Protein AF-A0A2N2M568-F1 (afdb_monomer_lite)

pLDDT: mean 92.56, std 8.4, range [60.81, 98.56]

Sequence (87 aa):
MRTIIKLLRFLKPFIWEICLSVVLGIATISSGIGLLGTSAFLIASAALHPSIADLQVSIVGVRFFGISRAGFRYLERLVSHSVNLRV

Radius of gyration: 19.41 Å; chains: 1; bounding box: 38×25×57 Å

Structure (mmCIF, N/CA/C/O backbone):
data_AF-A0A2N2M568-F1
#
_entry.id   AF-A0A2N2M568-F1
#
loop_
_atom_site.group_PDB
_atom_site.id
_atom_site.type_symbol
_atom_site.label_atom_id
_atom_site.label_alt_id
_atom_site.label_comp_id
_atom_site.label_asym_id
_atom_site.label_entity_id
_atom_site.label_seq_id
_atom_site.pdbx_PDB_ins_code
_atom_site.Cartn_x
_atom_site.Cartn_y
_atom_site.Cartn_z
_atom_site.occupancy
_atom_site.B_iso_or_equiv
_atom_site.auth_seq_id
_atom_site.auth_comp_id
_atom_site.auth_asym_id
_atom_site.auth_atom_id
_atom_site.pdbx_PDB_model_num
ATOM 1 N N . MET A 1 1 ? -9.757 -16.957 30.642 1.00 60.81 1 MET A N 1
ATOM 2 C CA . MET A 1 1 ? -10.639 -17.037 29.447 1.00 60.81 1 MET A CA 1
ATOM 3 C C . MET A 1 1 ? -11.911 -16.184 29.542 1.00 60.81 1 MET A C 1
ATOM 5 O O . MET A 1 1 ? -12.176 -15.449 28.601 1.00 60.81 1 MET A O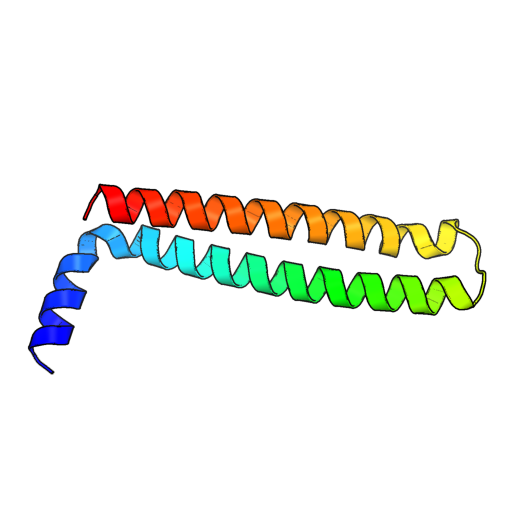 1
ATOM 9 N N . ARG A 1 2 ? -12.678 -16.193 30.650 1.00 74.06 2 ARG A N 1
ATOM 10 C CA . ARG A 1 2 ? -13.917 -15.382 30.786 1.00 74.06 2 ARG A CA 1
ATOM 11 C C . ARG A 1 2 ? -13.722 -13.867 30.583 1.00 74.06 2 ARG A C 1
ATOM 13 O O . ARG A 1 2 ? -14.630 -13.197 30.105 1.00 74.06 2 ARG A O 1
ATOM 20 N N . THR A 1 3 ? -12.546 -13.339 30.912 1.00 78.31 3 THR A N 1
ATOM 21 C CA . THR A 1 3 ? -12.200 -11.914 30.775 1.00 78.31 3 THR A CA 1
ATOM 22 C C . THR A 1 3 ? -12.070 -11.475 29.314 1.00 78.31 3 THR A C 1
ATOM 24 O O . THR A 1 3 ? -12.608 -10.439 28.947 1.00 78.31 3 THR A O 1
ATOM 27 N N . ILE A 1 4 ? -11.453 -12.304 28.463 1.00 79.75 4 ILE A N 1
ATOM 28 C CA . ILE A 1 4 ? -11.298 -12.040 27.020 1.00 79.75 4 ILE A CA 1
ATOM 29 C C . ILE A 1 4 ? -12.670 -11.956 26.343 1.00 79.75 4 ILE A C 1
ATOM 31 O O . ILE A 1 4 ? -12.933 -11.047 25.566 1.00 79.75 4 ILE A O 1
ATOM 35 N N . ILE A 1 5 ? -13.580 -12.863 26.704 1.00 79.56 5 ILE A N 1
ATOM 36 C CA . ILE A 1 5 ? -14.945 -12.895 26.162 1.00 79.56 5 ILE A CA 1
ATOM 37 C C . ILE A 1 5 ? -15.744 -11.659 26.608 1.00 79.56 5 ILE A C 1
ATOM 39 O O . ILE A 1 5 ? -16.525 -11.118 25.828 1.00 79.56 5 ILE A O 1
ATOM 43 N N . LYS A 1 6 ? -15.538 -11.174 27.843 1.00 75.75 6 LYS A N 1
ATOM 44 C CA . LYS A 1 6 ? -16.158 -9.929 28.326 1.00 75.75 6 LYS A CA 1
ATOM 45 C C . LYS A 1 6 ? -15.634 -8.694 27.582 1.00 75.75 6 LYS A C 1
ATOM 47 O O . LYS A 1 6 ? -16.448 -7.859 27.203 1.00 75.75 6 LYS A O 1
ATOM 52 N N . LEU A 1 7 ? -14.326 -8.613 27.322 1.00 76.31 7 LEU A N 1
ATOM 53 C CA . LEU A 1 7 ? -13.724 -7.536 26.523 1.00 76.31 7 LEU A CA 1
ATOM 54 C C . LEU A 1 7 ? -14.217 -7.552 25.069 1.00 76.31 7 LEU A C 1
ATOM 56 O O . LEU A 1 7 ? -14.660 -6.527 24.564 1.00 76.31 7 LEU A O 1
ATOM 60 N N . LEU A 1 8 ? -14.244 -8.720 24.421 1.00 77.25 8 LEU A N 1
ATOM 61 C CA . LEU A 1 8 ? -14.793 -8.866 23.065 1.00 77.25 8 LEU A CA 1
ATOM 62 C C . LEU A 1 8 ? -16.269 -8.454 22.982 1.00 77.25 8 LEU A C 1
ATOM 64 O O . LEU A 1 8 ? -16.713 -7.928 21.965 1.00 77.25 8 LEU A O 1
ATOM 68 N N . ARG A 1 9 ? -17.042 -8.653 24.057 1.00 78.50 9 ARG A N 1
ATOM 69 C CA . ARG A 1 9 ? -18.445 -8.220 24.115 1.00 78.50 9 ARG A CA 1
ATOM 70 C C . ARG A 1 9 ? -18.593 -6.698 24.187 1.00 78.50 9 ARG A C 1
ATOM 72 O O . ARG A 1 9 ? -19.597 -6.197 23.695 1.00 78.50 9 ARG A O 1
ATOM 79 N N . PHE A 1 10 ? -17.612 -5.988 24.746 1.00 77.50 10 PHE A N 1
ATOM 80 C CA . PHE A 1 10 ? -17.561 -4.521 24.782 1.00 77.50 10 PHE A CA 1
ATOM 81 C C . PHE A 1 10 ? -17.316 -3.909 23.397 1.00 77.50 10 PHE A C 1
ATOM 83 O O . PHE A 1 10 ? -17.829 -2.838 23.098 1.00 77.50 10 PHE A O 1
ATOM 90 N N . LEU A 1 11 ? -16.603 -4.627 22.526 1.00 76.81 11 LEU A N 1
ATOM 91 C CA . LEU A 1 11 ? -16.324 -4.215 21.146 1.00 76.81 11 LEU A CA 1
ATOM 92 C C . LEU A 1 11 ? -17.482 -4.500 20.175 1.00 76.81 11 LEU A C 1
ATOM 94 O O . LEU A 1 11 ? -17.427 -4.055 19.032 1.00 76.81 11 LEU A O 1
ATOM 98 N N . LYS A 1 12 ? -18.543 -5.207 20.607 1.00 79.56 12 LYS A N 1
ATOM 99 C CA . LYS A 1 12 ? -19.716 -5.530 19.769 1.00 79.56 12 LYS A CA 1
ATOM 100 C C . LYS A 1 12 ? -20.281 -4.355 18.956 1.00 79.56 12 LYS A C 1
ATOM 102 O O . LYS A 1 12 ? -20.503 -4.561 17.765 1.00 79.56 12 LYS A O 1
ATOM 107 N N . PRO A 1 13 ? -20.525 -3.167 19.540 1.00 82.06 13 PRO A N 1
ATOM 108 C CA . PRO A 1 13 ? -21.041 -2.027 18.782 1.00 82.06 13 PRO A CA 1
ATOM 109 C C . PRO A 1 13 ? -20.098 -1.535 17.671 1.00 82.06 13 PRO A C 1
ATOM 111 O O . PRO A 1 13 ? -20.580 -0.972 16.696 1.00 82.06 13 PRO A O 1
ATOM 114 N N . PHE A 1 14 ? -18.791 -1.807 17.763 1.00 84.75 14 PHE A N 1
ATOM 115 C CA . PHE A 1 14 ? -17.768 -1.342 16.816 1.00 84.75 14 PHE A CA 1
ATOM 116 C C . PHE A 1 14 ? -17.278 -2.430 15.846 1.00 84.75 14 PHE A C 1
ATOM 118 O O . PHE A 1 14 ? -16.342 -2.195 15.083 1.00 84.75 14 PHE A O 1
ATOM 125 N N . ILE A 1 15 ? -17.891 -3.625 15.843 1.00 87.31 15 ILE A N 1
ATOM 126 C CA . ILE A 1 15 ? -17.450 -4.761 15.007 1.00 87.31 15 ILE A CA 1
ATOM 127 C C . ILE A 1 15 ? -17.346 -4.371 13.530 1.00 87.31 15 ILE A C 1
ATOM 129 O O . ILE A 1 15 ? -16.406 -4.791 12.861 1.00 87.31 15 ILE A O 1
ATOM 133 N N . TRP A 1 16 ? -18.273 -3.554 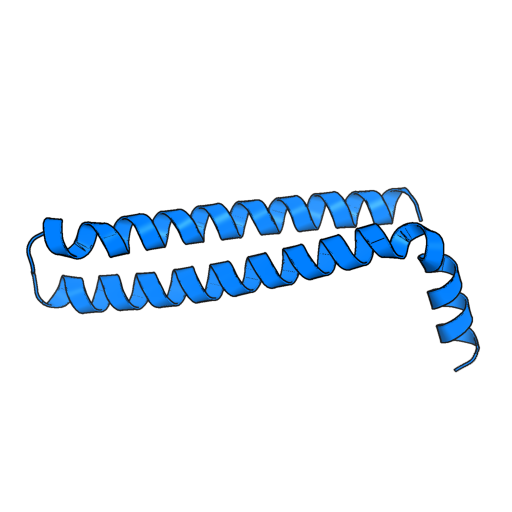13.026 1.00 87.44 16 TRP A N 1
ATOM 134 C CA . TRP A 1 16 ? -18.255 -3.136 11.625 1.00 87.44 16 TRP A CA 1
ATOM 135 C C . TRP A 1 16 ? -17.022 -2.294 11.282 1.00 87.44 16 TRP A C 1
ATOM 137 O O . TRP A 1 16 ? -16.347 -2.562 10.291 1.00 87.44 16 TRP A O 1
ATOM 147 N N . GLU A 1 17 ? -16.683 -1.323 12.129 1.00 88.94 17 GLU A N 1
ATOM 148 C CA . GLU A 1 17 ? -15.512 -0.462 11.943 1.00 88.94 17 GLU A CA 1
ATOM 149 C C . GLU A 1 17 ? -14.205 -1.251 12.104 1.00 88.94 17 GLU A C 1
ATOM 151 O O . GLU A 1 17 ? -13.257 -1.050 11.347 1.00 88.94 17 GLU A O 1
ATOM 156 N N . ILE A 1 18 ? -14.171 -2.215 13.028 1.00 90.25 18 ILE A N 1
ATOM 157 C CA . ILE A 1 18 ? -13.028 -3.120 13.205 1.00 90.25 18 ILE A CA 1
ATOM 158 C C . ILE A 1 18 ? -12.841 -3.995 11.961 1.00 90.25 18 ILE A C 1
ATOM 160 O O . ILE A 1 18 ? -11.736 -4.074 11.428 1.00 90.25 18 ILE A O 1
ATOM 164 N N . CYS A 1 19 ? -13.911 -4.621 11.459 1.00 93.19 19 CYS A N 1
ATOM 165 C CA . CYS A 1 19 ? -13.864 -5.405 10.226 1.00 93.19 19 CYS A CA 1
ATOM 166 C C . CYS A 1 19 ? -13.417 -4.549 9.037 1.00 93.19 19 CYS A C 1
ATOM 168 O O . CYS A 1 19 ? -12.571 -4.987 8.258 1.00 93.19 19 CYS A O 1
ATOM 170 N N . LEU A 1 20 ? -13.931 -3.323 8.919 1.00 94.56 20 LEU A N 1
ATOM 171 C CA . LEU A 1 20 ? -13.538 -2.394 7.865 1.00 94.56 20 LEU A CA 1
ATOM 172 C C . LEU A 1 20 ? -12.049 -2.030 7.955 1.00 94.56 20 LEU A C 1
ATOM 174 O O . LEU A 1 20 ? -11.356 -2.074 6.941 1.00 94.56 20 LEU A O 1
ATOM 178 N N . SER A 1 21 ? -11.540 -1.731 9.154 1.00 94.38 21 SER A N 1
ATOM 179 C CA . SER A 1 21 ? -10.115 -1.459 9.382 1.00 94.38 21 SER A CA 1
ATOM 180 C C . SER A 1 21 ? -9.241 -2.647 8.965 1.00 94.38 21 SER A C 1
ATOM 182 O O . SER A 1 21 ? -8.280 -2.475 8.216 1.00 94.38 21 SER A O 1
ATOM 184 N N . VAL A 1 22 ? -9.629 -3.875 9.330 1.00 95.31 22 VAL A N 1
ATOM 185 C CA . VAL A 1 22 ? -8.912 -5.096 8.923 1.00 95.31 22 VAL A CA 1
ATOM 186 C C . VAL A 1 22 ? -8.905 -5.265 7.402 1.00 95.31 22 VAL A C 1
ATOM 188 O O . VAL A 1 22 ? -7.853 -5.535 6.823 1.00 95.31 22 VAL A O 1
ATOM 191 N N . VAL A 1 23 ? -10.046 -5.070 6.734 1.00 97.62 23 VAL A N 1
ATOM 192 C CA . VAL A 1 23 ? -10.138 -5.158 5.267 1.00 97.62 23 VAL A CA 1
ATOM 193 C C . VAL A 1 23 ? -9.248 -4.108 4.594 1.00 97.62 23 VAL A C 1
ATOM 195 O O . VAL A 1 23 ? -8.524 -4.434 3.654 1.00 97.62 23 VAL A O 1
ATOM 198 N N . LEU A 1 24 ? -9.235 -2.870 5.096 1.00 97.50 24 LEU A N 1
ATOM 199 C CA . LEU A 1 24 ? -8.362 -1.802 4.595 1.00 97.50 24 LEU A CA 1
ATOM 200 C C . LEU A 1 24 ? -6.875 -2.107 4.840 1.00 97.50 24 LEU A C 1
ATOM 202 O O . LEU A 1 24 ? -6.035 -1.841 3.976 1.00 97.50 24 LEU A O 1
ATOM 206 N N . GLY A 1 25 ? -6.543 -2.725 5.975 1.00 97.25 25 GLY A N 1
ATOM 207 C CA . GLY A 1 25 ? -5.201 -3.226 6.268 1.00 97.25 25 GLY A CA 1
ATOM 208 C C . GLY A 1 25 ? -4.755 -4.295 5.267 1.00 97.25 25 GLY A C 1
ATOM 209 O O . GLY A 1 25 ? -3.677 -4.183 4.678 1.00 97.25 25 GLY A O 1
ATOM 210 N N . ILE A 1 26 ? -5.611 -5.284 4.987 1.00 98.25 26 ILE A N 1
ATOM 211 C CA . ILE A 1 26 ? -5.359 -6.318 3.970 1.00 98.25 26 ILE A CA 1
ATOM 212 C C . ILE A 1 26 ? -5.174 -5.680 2.587 1.00 98.25 26 ILE A C 1
ATOM 214 O O . ILE A 1 26 ? -4.208 -6.001 1.896 1.00 98.25 26 ILE A O 1
ATOM 218 N N . ALA A 1 27 ? -6.040 -4.736 2.204 1.00 98.06 27 ALA A N 1
ATOM 219 C CA . ALA A 1 27 ? -5.950 -4.018 0.931 1.00 98.06 27 ALA A CA 1
ATOM 220 C C . ALA A 1 27 ? -4.652 -3.197 0.800 1.00 98.06 27 ALA A C 1
ATOM 222 O O . ALA A 1 27 ? -4.056 -3.102 -0.277 1.00 98.06 27 ALA A O 1
ATOM 223 N N . THR A 1 28 ? -4.171 -2.627 1.906 1.00 98.06 28 THR A N 1
ATOM 224 C CA . THR A 1 28 ? -2.888 -1.914 1.957 1.00 98.06 28 THR A CA 1
ATOM 225 C C . THR A 1 28 ? -1.719 -2.862 1.690 1.00 98.06 28 THR A C 1
ATOM 227 O O . THR A 1 28 ? -0.808 -2.526 0.929 1.00 98.06 28 THR A O 1
ATOM 230 N N . ILE A 1 29 ? -1.734 -4.047 2.306 1.00 98.31 29 ILE A N 1
ATOM 231 C CA . ILE A 1 29 ? -0.684 -5.059 2.140 1.00 98.31 29 ILE A CA 1
ATOM 232 C C . ILE A 1 29 ? -0.707 -5.618 0.716 1.00 98.31 29 ILE A C 1
ATOM 234 O O . ILE A 1 29 ? 0.340 -5.659 0.072 1.00 98.31 29 ILE A O 1
ATOM 238 N N . SER A 1 30 ? -1.882 -5.978 0.191 1.00 98.44 30 SER A N 1
ATOM 239 C CA . SER A 1 30 ? -2.019 -6.494 -1.176 1.00 98.44 30 SER A CA 1
ATOM 240 C C . SER A 1 30 ? -1.560 -5.473 -2.220 1.00 98.44 30 SER A C 1
ATOM 242 O O . SER A 1 30 ? -0.809 -5.826 -3.129 1.00 98.44 30 SER A O 1
ATOM 244 N N . SER A 1 31 ? -1.893 -4.191 -2.035 1.00 98.25 31 SER A N 1
ATOM 245 C CA . SER A 1 31 ? -1.378 -3.104 -2.880 1.00 98.25 31 SER A CA 1
ATOM 246 C C . SER A 1 31 ? 0.144 -2.974 -2.784 1.00 98.25 31 SER A C 1
ATOM 248 O O . SER A 1 31 ? 0.807 -2.714 -3.782 1.00 98.25 31 SER A O 1
ATOM 250 N N . GLY A 1 32 ? 0.725 -3.189 -1.600 1.00 98.31 32 GLY A N 1
ATOM 251 C CA . GLY A 1 32 ? 2.177 -3.223 -1.415 1.00 98.31 32 GLY A CA 1
ATOM 252 C C . GLY A 1 32 ? 2.856 -4.376 -2.157 1.00 98.31 32 GLY A C 1
ATOM 253 O O . GLY A 1 32 ? 3.892 -4.161 -2.783 1.00 98.31 32 GLY A O 1
ATOM 254 N N . ILE A 1 33 ? 2.261 -5.570 -2.140 1.00 98.50 33 ILE A N 1
ATOM 255 C CA . ILE A 1 33 ? 2.753 -6.731 -2.898 1.00 98.50 33 ILE A CA 1
ATOM 256 C C . ILE A 1 33 ? 2.681 -6.444 -4.405 1.00 98.50 33 ILE A C 1
ATOM 258 O O . ILE A 1 33 ? 3.661 -6.662 -5.115 1.00 98.50 33 ILE A O 1
ATOM 262 N N . GLY A 1 34 ? 1.564 -5.881 -4.881 1.00 98.25 34 GLY A N 1
ATOM 263 C CA . GLY A 1 34 ? 1.399 -5.465 -6.277 1.00 98.25 34 GLY A CA 1
ATOM 264 C C . GLY A 1 34 ? 2.422 -4.410 -6.706 1.00 98.25 34 GLY A C 1
ATOM 265 O O . GLY A 1 34 ? 3.035 -4.534 -7.765 1.00 98.25 34 GLY A O 1
ATOM 266 N N . LEU A 1 35 ? 2.681 -3.412 -5.855 1.00 98.50 35 LEU A N 1
ATOM 267 C CA . LEU A 1 35 ? 3.703 -2.389 -6.090 1.00 98.50 35 LEU A CA 1
ATOM 268 C C . LEU A 1 35 ? 5.096 -3.007 -6.243 1.00 98.50 35 LEU A C 1
ATOM 270 O O . LEU A 1 35 ? 5.803 -2.688 -7.195 1.00 98.50 35 LEU A O 1
ATOM 274 N N . LEU A 1 36 ? 5.491 -3.889 -5.322 1.00 98.50 36 LEU A N 1
ATOM 275 C CA . LEU A 1 36 ? 6.795 -4.553 -5.375 1.00 98.50 36 LEU A CA 1
ATOM 276 C C . LEU A 1 36 ? 6.919 -5.447 -6.614 1.00 98.50 36 LEU A C 1
ATOM 278 O O . LEU A 1 36 ? 7.927 -5.370 -7.312 1.00 98.50 36 LEU A O 1
ATOM 282 N N . GLY A 1 37 ? 5.886 -6.237 -6.925 1.00 98.44 37 GLY A N 1
ATOM 283 C CA . GLY A 1 37 ? 5.873 -7.127 -8.087 1.00 98.44 37 GLY A CA 1
ATOM 284 C C . GLY A 1 37 ? 5.964 -6.373 -9.416 1.00 98.44 37 GLY A C 1
ATOM 285 O O . GLY A 1 37 ? 6.823 -6.671 -10.243 1.00 98.44 37 GLY A O 1
ATOM 286 N N . THR A 1 38 ? 5.125 -5.349 -9.601 1.00 98.25 38 THR A N 1
ATOM 287 C CA . THR A 1 38 ? 5.144 -4.505 -10.811 1.00 98.25 38 THR A CA 1
ATOM 288 C C . THR A 1 38 ? 6.444 -3.721 -10.953 1.00 98.25 38 THR A C 1
ATOM 290 O O . THR A 1 38 ? 6.965 -3.610 -12.060 1.00 98.25 38 THR A O 1
ATOM 293 N N . SER A 1 39 ? 7.011 -3.230 -9.846 1.00 98.06 39 SER A N 1
ATOM 294 C CA . SER A 1 39 ? 8.299 -2.527 -9.859 1.00 98.06 39 SER A CA 1
ATOM 295 C C . SER A 1 39 ? 9.439 -3.460 -10.256 1.00 98.06 39 SER A C 1
ATOM 297 O O . SER A 1 39 ? 10.247 -3.104 -11.108 1.00 98.06 39 SER A O 1
ATOM 299 N N . ALA A 1 40 ? 9.488 -4.669 -9.688 1.00 98.44 40 ALA A N 1
ATOM 300 C CA . ALA A 1 40 ? 10.494 -5.666 -10.040 1.00 98.44 40 ALA A CA 1
ATOM 301 C C . ALA A 1 40 ? 10.410 -6.054 -11.525 1.00 98.44 40 ALA A C 1
ATOM 303 O O . ALA A 1 40 ? 11.431 -6.067 -12.212 1.00 98.44 40 ALA A O 1
ATOM 304 N N . PHE A 1 41 ? 9.1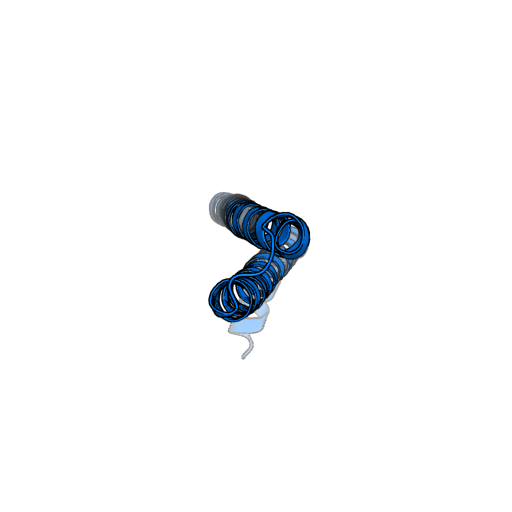96 -6.291 -12.038 1.00 98.12 41 PHE A N 1
ATOM 305 C CA . PHE A 1 41 ? 8.974 -6.576 -13.457 1.00 98.12 41 PHE A CA 1
ATOM 306 C C . PHE A 1 41 ? 9.414 -5.416 -14.358 1.00 98.12 41 PHE A C 1
ATOM 308 O O . PHE A 1 41 ? 10.095 -5.642 -15.358 1.00 98.12 41 PHE A O 1
ATOM 315 N N . LEU A 1 42 ? 9.066 -4.177 -13.996 1.00 98.25 42 LEU A N 1
ATOM 316 C CA . LEU A 1 42 ? 9.464 -2.980 -14.734 1.00 98.25 42 LEU A CA 1
ATOM 317 C C . LEU A 1 42 ? 10.985 -2.840 -14.792 1.00 98.25 42 LEU A C 1
ATOM 319 O O . LEU A 1 42 ? 11.520 -2.615 -15.872 1.00 98.25 42 LEU A O 1
ATOM 323 N N . ILE A 1 43 ? 11.675 -2.991 -13.656 1.00 98.06 43 ILE A N 1
ATOM 324 C CA . ILE A 1 43 ? 13.138 -2.867 -13.573 1.00 98.06 43 ILE A CA 1
ATOM 325 C C . ILE A 1 43 ? 13.813 -3.942 -14.430 1.00 98.06 43 ILE A C 1
ATOM 327 O O . ILE A 1 43 ? 14.684 -3.623 -15.236 1.00 98.06 43 ILE A O 1
ATOM 331 N N . ALA A 1 44 ? 13.384 -5.200 -14.295 1.00 98.19 44 ALA A N 1
ATOM 332 C CA . ALA A 1 44 ? 13.936 -6.309 -15.068 1.00 98.19 44 ALA A CA 1
ATOM 333 C C . ALA A 1 44 ? 13.700 -6.130 -16.577 1.00 98.19 44 ALA A C 1
ATOM 335 O O . ALA A 1 44 ? 14.609 -6.345 -17.373 1.00 98.19 44 ALA A O 1
ATOM 336 N N . SER A 1 45 ? 12.503 -5.683 -16.968 1.00 97.44 45 SER A N 1
ATOM 337 C CA . SER A 1 45 ? 12.161 -5.455 -18.376 1.00 97.44 45 SER A CA 1
ATOM 338 C C . SER A 1 45 ? 12.909 -4.257 -18.961 1.00 97.44 45 SER A C 1
ATOM 340 O O . SER A 1 45 ? 13.375 -4.316 -20.093 1.00 97.44 45 SER A O 1
ATOM 342 N N . ALA A 1 46 ? 13.075 -3.177 -18.193 1.00 97.62 46 ALA A N 1
ATOM 343 C CA . ALA A 1 46 ? 13.794 -1.983 -18.632 1.00 97.62 46 ALA A CA 1
ATOM 344 C C . ALA A 1 46 ? 15.286 -2.247 -18.895 1.00 97.62 46 ALA A C 1
ATOM 346 O O . ALA A 1 46 ? 15.864 -1.608 -19.771 1.00 97.62 46 ALA A O 1
ATOM 347 N N . ALA A 1 47 ? 15.897 -3.209 -18.193 1.00 97.88 47 ALA A N 1
ATOM 348 C CA . ALA A 1 47 ? 17.291 -3.604 -18.410 1.00 97.88 47 ALA A CA 1
ATOM 349 C C . ALA A 1 47 ? 17.551 -4.186 -19.813 1.00 97.88 47 ALA A C 1
ATOM 351 O O . ALA A 1 47 ? 18.684 -4.176 -20.283 1.00 97.88 47 ALA A O 1
ATOM 352 N N . LEU A 1 48 ? 16.508 -4.659 -20.502 1.00 97.81 48 LEU A N 1
ATOM 353 C CA . LEU A 1 48 ? 16.595 -5.128 -21.888 1.00 97.81 48 LEU A CA 1
ATOM 354 C C . LEU A 1 48 ? 16.546 -3.980 -22.912 1.00 97.81 48 LEU A C 1
ATOM 356 O O . LEU A 1 48 ? 16.590 -4.236 -24.111 1.00 97.81 48 LEU A O 1
ATOM 360 N N . HIS A 1 49 ? 16.431 -2.728 -22.455 1.00 97.00 49 HIS A N 1
ATOM 361 C CA . HIS A 1 49 ? 16.267 -1.535 -23.290 1.00 97.00 49 HIS A CA 1
ATOM 362 C C . HIS A 1 49 ? 15.149 -1.633 -24.360 1.00 97.00 49 HIS A C 1
ATOM 364 O O . HIS A 1 49 ? 15.377 -1.249 -25.510 1.00 97.00 49 HIS A O 1
ATOM 370 N N . PRO A 1 50 ? 13.933 -2.118 -24.025 1.00 96.50 50 PRO A N 1
ATOM 371 C CA . PRO A 1 50 ? 12.807 -2.091 -24.954 1.00 96.50 50 PRO A CA 1
ATOM 372 C C . PRO A 1 50 ? 12.298 -0.658 -25.167 1.00 96.50 50 PRO A C 1
ATOM 374 O O . PRO A 1 50 ? 12.671 0.282 -24.456 1.00 96.50 50 PRO A O 1
ATOM 377 N N . SER A 1 51 ? 11.388 -0.488 -26.128 1.00 96.69 51 SER A N 1
ATOM 378 C CA . SER A 1 51 ? 10.681 0.780 -26.294 1.00 96.69 51 SER A CA 1
ATOM 379 C C . SER A 1 51 ? 9.856 1.106 -25.046 1.00 96.69 51 SER A C 1
ATOM 381 O O . SER A 1 51 ? 9.260 0.232 -24.417 1.00 96.69 51 SER A O 1
ATOM 383 N N . ILE A 1 52 ? 9.754 2.392 -24.705 1.00 95.88 52 ILE A N 1
ATOM 384 C CA . ILE A 1 52 ? 8.972 2.860 -23.549 1.00 95.88 52 ILE A CA 1
ATOM 385 C C . ILE A 1 52 ? 7.490 2.478 -23.693 1.00 95.88 52 ILE A C 1
ATOM 387 O O . ILE A 1 52 ? 6.821 2.266 -22.682 1.00 95.88 52 ILE A O 1
ATOM 391 N N . ALA A 1 53 ? 6.987 2.362 -24.928 1.00 96.75 53 ALA A N 1
ATOM 392 C CA . ALA A 1 53 ? 5.616 1.940 -25.212 1.00 96.75 53 ALA A CA 1
ATOM 393 C C . ALA A 1 53 ? 5.282 0.581 -24.568 1.00 96.75 53 ALA A C 1
ATOM 395 O O . ALA A 1 53 ? 4.220 0.444 -23.963 1.00 96.75 53 ALA A O 1
ATOM 396 N N . ASP A 1 54 ? 6.222 -0.367 -24.589 1.00 96.38 54 ASP A N 1
ATOM 397 C CA . ASP A 1 54 ? 6.037 -1.714 -24.033 1.00 96.38 54 ASP A CA 1
ATOM 398 C C . ASP A 1 54 ? 6.023 -1.708 -22.495 1.00 96.38 54 ASP A C 1
ATOM 400 O O . ASP A 1 54 ? 5.411 -2.560 -21.851 1.00 96.38 54 ASP A O 1
ATOM 404 N N . LEU A 1 55 ? 6.663 -0.707 -21.881 1.00 97.56 55 LEU A N 1
ATOM 405 C CA . LEU A 1 55 ? 6.757 -0.553 -20.427 1.00 97.56 55 LEU A CA 1
ATOM 406 C C . LEU A 1 55 ? 5.596 0.252 -19.825 1.00 97.56 55 LEU A C 1
ATOM 408 O O . LEU A 1 55 ? 5.460 0.291 -18.598 1.00 97.56 55 LEU A O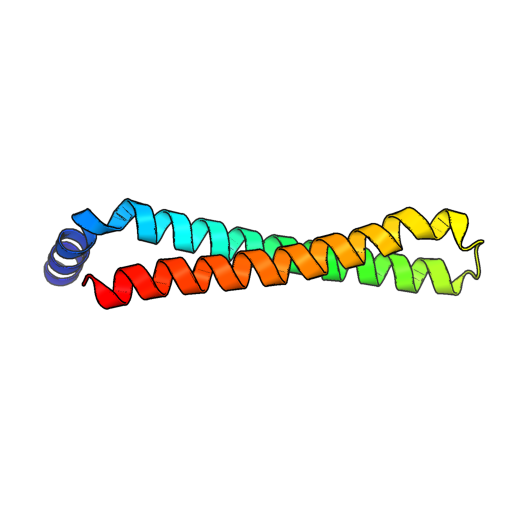 1
ATOM 412 N N . GLN A 1 56 ? 4.759 0.901 -20.645 1.00 98.06 56 GLN A N 1
ATOM 413 C CA . GLN A 1 56 ? 3.722 1.826 -20.166 1.00 98.06 56 GLN A CA 1
ATOM 414 C C . GLN A 1 56 ? 2.774 1.182 -19.155 1.00 98.06 56 GLN A C 1
ATOM 416 O O . GLN A 1 56 ? 2.482 1.787 -18.121 1.00 98.06 56 GLN A O 1
ATOM 421 N N . VAL A 1 57 ? 2.337 -0.053 -19.415 1.00 97.56 57 VAL A N 1
ATOM 422 C CA . VAL A 1 57 ? 1.417 -0.780 -18.527 1.00 97.56 57 VAL A CA 1
ATOM 423 C C . VAL A 1 57 ? 2.042 -0.974 -17.146 1.00 97.56 57 VAL A C 1
ATOM 425 O O . VAL A 1 57 ? 1.406 -0.687 -16.132 1.00 97.56 57 VAL A O 1
ATOM 428 N N . SER A 1 58 ? 3.313 -1.372 -17.095 1.00 97.38 58 SER A N 1
ATOM 429 C CA . SER A 1 58 ? 4.052 -1.545 -15.843 1.00 97.38 58 SER A CA 1
ATOM 430 C C . SER A 1 58 ? 4.240 -0.220 -15.106 1.00 97.38 58 SER A C 1
ATOM 432 O O . SER A 1 58 ? 4.047 -0.165 -13.895 1.00 97.38 58 SER A O 1
ATOM 434 N N . ILE A 1 59 ? 4.557 0.867 -15.821 1.00 98.12 59 ILE A N 1
ATO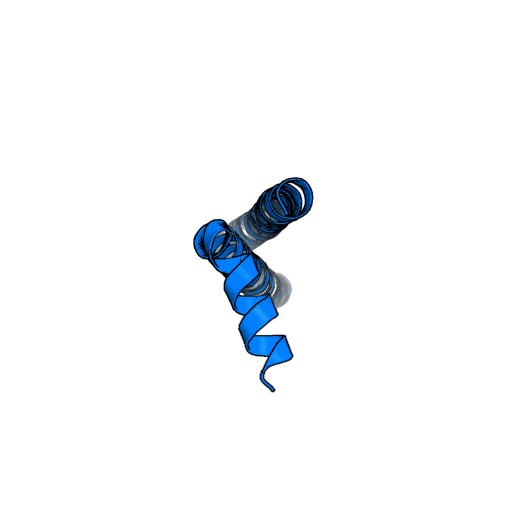M 435 C CA . ILE A 1 59 ? 4.732 2.205 -15.230 1.00 98.12 59 ILE A CA 1
ATOM 436 C C . ILE A 1 59 ? 3.431 2.679 -14.572 1.00 98.12 59 ILE A C 1
ATOM 438 O O . ILE A 1 59 ? 3.435 3.152 -13.431 1.00 98.12 59 ILE A O 1
ATOM 442 N N . VAL A 1 60 ? 2.307 2.554 -15.281 1.00 98.38 60 VAL A N 1
ATOM 443 C CA . VAL A 1 60 ? 0.987 2.920 -14.749 1.00 98.38 60 VAL A CA 1
ATOM 444 C C . VAL A 1 60 ? 0.601 1.996 -13.594 1.00 98.38 60 VAL A C 1
ATOM 446 O O . VAL A 1 60 ? 0.095 2.483 -12.585 1.00 98.38 60 VAL A O 1
ATOM 449 N N . GLY A 1 61 ? 0.916 0.701 -13.685 1.00 98.31 61 GLY A N 1
ATOM 450 C CA . GLY A 1 61 ? 0.713 -0.270 -12.610 1.00 98.31 61 GLY A CA 1
ATOM 451 C C . GLY A 1 61 ? 1.434 0.116 -11.318 1.00 98.31 61 GLY A C 1
ATOM 452 O O . GLY A 1 61 ? 0.807 0.175 -10.261 1.00 98.31 61 GLY A O 1
ATOM 453 N N . VAL A 1 62 ? 2.720 0.477 -11.398 1.00 98.50 62 VAL A N 1
ATOM 454 C CA . VAL A 1 62 ? 3.505 0.954 -10.243 1.00 98.50 62 VAL A CA 1
ATOM 455 C C . VAL A 1 62 ? 2.840 2.174 -9.602 1.00 98.50 62 VAL A C 1
ATOM 457 O O . VAL A 1 62 ? 2.672 2.227 -8.383 1.00 98.50 62 VAL A O 1
ATOM 460 N N . ARG A 1 63 ? 2.403 3.148 -10.410 1.00 98.19 63 ARG A N 1
ATOM 461 C CA . ARG A 1 63 ? 1.723 4.355 -9.909 1.00 98.19 63 ARG A CA 1
ATOM 462 C C . ARG A 1 63 ? 0.397 4.025 -9.234 1.00 98.19 63 ARG A C 1
ATOM 464 O O . ARG A 1 63 ? 0.146 4.509 -8.133 1.00 98.19 63 ARG A O 1
ATOM 471 N N . PHE A 1 64 ? -0.418 3.191 -9.873 1.00 98.56 64 PHE A N 1
ATOM 472 C CA . PHE A 1 64 ? -1.700 2.748 -9.341 1.00 98.56 64 PHE A CA 1
ATOM 473 C C . PHE A 1 64 ? -1.518 2.093 -7.970 1.00 98.56 64 PHE A C 1
ATOM 475 O O . PHE A 1 64 ? -2.071 2.580 -6.987 1.00 98.56 64 PHE A O 1
ATOM 482 N N . PHE A 1 65 ? -0.660 1.074 -7.864 1.00 98.44 65 PHE A N 1
ATOM 483 C CA . PHE A 1 65 ? -0.420 0.388 -6.594 1.00 98.44 65 PHE A CA 1
ATOM 484 C C . PHE A 1 65 ? 0.213 1.294 -5.532 1.00 98.44 65 PHE A C 1
ATOM 486 O O . PHE A 1 65 ? -0.105 1.165 -4.348 1.00 98.44 65 PHE A O 1
ATOM 493 N N . GLY A 1 66 ? 1.066 2.241 -5.934 1.00 98.06 66 GLY A N 1
ATOM 494 C CA . GLY A 1 66 ? 1.637 3.245 -5.037 1.00 98.06 66 GLY A CA 1
ATOM 495 C C . GLY A 1 66 ? 0.570 4.143 -4.405 1.00 98.06 66 GLY A C 1
ATOM 496 O O . GLY A 1 66 ? 0.539 4.297 -3.181 1.00 98.06 66 GLY A O 1
ATOM 497 N N . ILE A 1 67 ? -0.340 4.682 -5.222 1.00 98.50 67 ILE A N 1
ATOM 498 C CA . ILE A 1 67 ? -1.443 5.540 -4.766 1.00 98.50 67 ILE A CA 1
ATOM 499 C C . ILE A 1 67 ? -2.451 4.728 -3.946 1.00 98.50 67 ILE A C 1
ATOM 501 O O . ILE A 1 67 ? -2.814 5.147 -2.847 1.00 98.50 67 ILE A O 1
ATOM 505 N N . SER A 1 68 ? -2.860 3.548 -4.422 1.00 98.31 68 SER A N 1
ATOM 506 C CA . SER A 1 68 ? -3.796 2.665 -3.713 1.00 98.31 68 SER A CA 1
ATOM 507 C C . SER A 1 68 ? -3.279 2.279 -2.331 1.00 98.31 68 SER A C 1
ATOM 509 O O . SER A 1 68 ? -4.010 2.398 -1.350 1.00 98.31 68 SER A O 1
ATOM 511 N N . ARG A 1 69 ? -1.999 1.898 -2.213 1.00 98.00 69 ARG A N 1
ATOM 512 C CA . ARG A 1 69 ? -1.379 1.579 -0.919 1.00 98.00 69 ARG A CA 1
ATOM 513 C C . ARG A 1 69 ? -1.460 2.758 0.051 1.00 98.00 69 ARG A C 1
ATOM 515 O O . ARG A 1 69 ? -1.798 2.554 1.215 1.00 98.00 69 ARG A O 1
ATOM 522 N N . ALA A 1 70 ? -1.148 3.972 -0.404 1.00 97.69 70 ALA A N 1
ATOM 523 C CA . ALA A 1 70 ? -1.222 5.167 0.435 1.00 97.69 70 ALA A CA 1
ATOM 524 C C . ALA A 1 70 ? -2.671 5.493 0.841 1.00 97.69 70 ALA A C 1
ATOM 526 O O . ALA A 1 70 ? -2.930 5.763 2.014 1.00 97.69 70 ALA A O 1
ATOM 527 N N . GLY A 1 71 ? -3.612 5.400 -0.103 1.00 98.31 71 GLY A N 1
ATOM 528 C CA . GLY A 1 71 ? -5.037 5.627 0.133 1.00 98.31 71 GLY A CA 1
ATOM 529 C C . GLY A 1 71 ? -5.627 4.654 1.153 1.00 98.31 71 GLY A C 1
ATOM 530 O O . GLY A 1 71 ? -6.203 5.088 2.149 1.00 98.31 71 GLY A O 1
ATOM 531 N N . PHE A 1 72 ? -5.421 3.345 0.973 1.00 98.19 72 PHE A N 1
ATOM 532 C CA . PHE A 1 72 ? -5.917 2.333 1.910 1.00 98.19 72 PHE A CA 1
ATOM 533 C C . PHE A 1 72 ? -5.301 2.474 3.304 1.00 98.19 72 PHE A C 1
ATOM 535 O O . PHE A 1 72 ? -6.031 2.407 4.289 1.00 98.19 72 PHE A O 1
ATOM 542 N N . ARG A 1 73 ? -3.996 2.772 3.401 1.00 97.19 73 ARG A N 1
ATOM 543 C CA . ARG A 1 73 ? -3.319 3.043 4.682 1.00 97.19 73 ARG A CA 1
ATOM 544 C C . ARG A 1 73 ? -3.938 4.239 5.405 1.00 97.19 73 ARG A C 1
ATOM 546 O O . ARG A 1 73 ? -4.049 4.245 6.627 1.00 97.19 73 ARG A O 1
ATOM 553 N N . TYR A 1 74 ? -4.292 5.289 4.668 1.00 97.81 74 TYR A N 1
ATOM 554 C CA . TYR A 1 74 ? -4.893 6.479 5.258 1.00 97.81 74 TYR A CA 1
ATOM 555 C C . TYR A 1 74 ? -6.323 6.213 5.742 1.00 97.81 74 TYR A C 1
ATOM 557 O O . TYR A 1 74 ? -6.666 6.578 6.866 1.00 97.81 74 TYR A O 1
ATOM 565 N N . LEU A 1 75 ? -7.127 5.512 4.939 1.00 96.56 75 LEU A N 1
ATOM 566 C CA . LEU A 1 75 ? -8.480 5.109 5.324 1.00 96.56 75 LEU A CA 1
ATOM 567 C C . LEU A 1 75 ? -8.476 4.162 6.532 1.00 96.56 75 LEU A C 1
ATOM 569 O O . LEU A 1 75 ? -9.272 4.348 7.448 1.00 96.56 75 LEU A O 1
ATOM 573 N N . GLU A 1 76 ? -7.560 3.190 6.575 1.00 96.31 76 GLU A N 1
ATOM 574 C CA . GLU A 1 76 ? -7.379 2.286 7.721 1.00 96.31 76 GLU A CA 1
ATOM 575 C C . GLU A 1 76 ? -7.120 3.081 9.007 1.00 96.31 76 GLU A C 1
ATOM 577 O O . GLU A 1 76 ? -7.767 2.849 10.034 1.00 96.31 76 GLU A O 1
ATOM 582 N N . ARG A 1 77 ? -6.228 4.076 8.940 1.00 94.75 77 ARG A N 1
ATOM 583 C CA . ARG A 1 77 ? -5.943 4.972 10.066 1.00 94.75 77 ARG A CA 1
ATOM 584 C C . ARG A 1 77 ? -7.161 5.783 10.488 1.00 94.75 77 ARG A C 1
ATOM 586 O O . ARG A 1 77 ? -7.412 5.866 11.683 1.00 94.75 77 ARG A O 1
ATOM 593 N N . LEU A 1 78 ? -7.921 6.349 9.549 1.00 94.94 78 LEU A N 1
ATOM 594 C CA . LEU A 1 78 ? -9.133 7.120 9.855 1.00 94.94 78 LEU A CA 1
ATOM 595 C C . LEU A 1 78 ? -10.182 6.277 10.588 1.00 94.94 78 LEU A C 1
ATOM 597 O O . LEU A 1 78 ? -10.692 6.700 11.625 1.00 94.94 78 LEU A O 1
ATOM 601 N N . VAL A 1 79 ? -10.468 5.075 10.082 1.00 92.88 79 VAL A N 1
ATOM 602 C CA . VAL A 1 79 ? -11.443 4.161 10.695 1.00 92.88 79 VAL A CA 1
ATOM 603 C C . VAL A 1 79 ? -10.968 3.729 12.079 1.00 92.88 79 VAL A C 1
ATOM 605 O O . VAL A 1 79 ? -11.713 3.826 13.050 1.00 92.88 79 VAL A O 1
ATOM 608 N N . SER A 1 80 ? -9.699 3.335 12.201 1.00 89.94 80 SER A N 1
ATOM 609 C CA . SER A 1 80 ? -9.129 2.914 13.486 1.00 89.94 80 SER A CA 1
ATOM 610 C C . SER A 1 80 ? -9.136 4.045 14.515 1.00 89.94 80 SER A C 1
ATOM 612 O O . SER A 1 80 ? -9.383 3.811 15.697 1.00 89.94 80 SER A O 1
ATOM 614 N N . HIS A 1 81 ? -8.903 5.283 14.073 1.00 91.44 81 HIS A N 1
ATOM 615 C CA . HIS A 1 81 ? -8.955 6.445 14.949 1.00 91.44 81 HIS A CA 1
ATOM 616 C C . HIS A 1 81 ? -10.385 6.759 15.396 1.00 91.44 81 HIS A C 1
ATOM 618 O O . HIS A 1 81 ? -10.587 7.071 16.565 1.00 91.44 81 HIS A O 1
ATOM 624 N N . SER A 1 82 ? -11.385 6.613 14.515 1.00 88.25 82 SER A N 1
ATOM 625 C CA . SER A 1 82 ? -12.791 6.789 14.902 1.00 88.25 82 SER A CA 1
ATOM 626 C C . SER A 1 82 ? -13.211 5.792 15.980 1.00 88.25 82 SER A C 1
ATOM 628 O O . SER A 1 82 ? -13.814 6.203 16.967 1.00 88.25 82 SER A O 1
ATOM 630 N N . VAL A 1 83 ? -12.807 4.523 15.856 1.00 85.94 83 VAL A N 1
ATOM 631 C CA . VAL A 1 83 ? -13.051 3.510 16.895 1.00 85.94 83 VAL A CA 1
ATOM 632 C C . VAL A 1 83 ? -12.394 3.918 18.211 1.00 85.94 83 VAL A C 1
ATOM 634 O O . VAL A 1 83 ? -13.050 3.913 19.245 1.00 85.94 83 VAL A O 1
ATOM 637 N N . ASN A 1 84 ? -11.127 4.339 18.181 1.00 84.44 84 ASN A N 1
ATOM 638 C CA . ASN A 1 84 ? -10.401 4.721 19.395 1.00 84.44 84 ASN A CA 1
ATOM 639 C C . ASN A 1 84 ? -10.965 5.976 20.088 1.00 84.44 84 ASN A C 1
ATOM 641 O O . ASN A 1 84 ? -10.730 6.164 21.273 1.00 84.44 84 ASN A O 1
ATOM 645 N N . LEU A 1 85 ? -11.674 6.843 19.359 1.00 84.31 85 LEU A N 1
ATOM 646 C CA . LEU A 1 85 ? -12.350 8.018 19.922 1.00 84.31 85 LEU A CA 1
ATOM 647 C C . LEU A 1 85 ? -13.764 7.710 20.447 1.00 84.31 85 LEU A C 1
ATOM 649 O O . LEU A 1 85 ? -14.327 8.531 21.167 1.00 84.31 85 LEU A O 1
ATOM 653 N N . ARG A 1 86 ? -14.361 6.577 20.051 1.00 75.88 86 ARG A N 1
ATOM 654 C CA . ARG A 1 86 ? -15.726 6.169 20.433 1.00 75.88 86 ARG A CA 1
ATOM 655 C C . ARG A 1 86 ? -15.765 5.118 21.549 1.00 75.88 86 ARG A C 1
ATOM 657 O O . ARG A 1 86 ? -16.811 4.981 22.183 1.00 75.88 86 ARG A O 1
ATOM 664 N N . VAL A 1 87 ? -14.683 4.358 21.727 1.00 73.81 87 VAL A N 1
ATOM 665 C CA . VAL A 1 8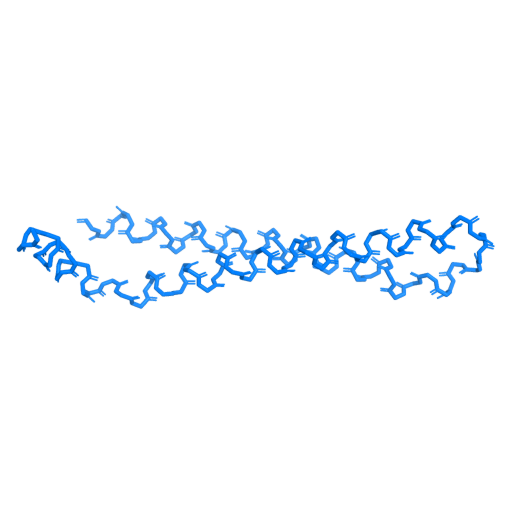7 ? -14.471 3.397 22.828 1.00 73.81 87 VAL A CA 1
ATOM 666 C C . VAL A 1 87 ? -14.109 4.141 24.106 1.00 73.81 87 VAL A C 1
ATOM 668 O O . VAL A 1 87 ? -14.683 3.771 25.154 1.00 73.81 87 VAL A O 1
#

Foldseek 3Di:
DVVVVVVVVVCVVVVVLVVLLVVLVVQLVVLVVQLVVLVVVLVVVCVVVDDVVVSVVSVVSNVVSVVSNVVSVVVSVVSVVVSVVVD

Secondary structure (DSSP, 8-state):
-HHHHHHHHHTGGGHHHHHHHHHHHHHHHHHHHHHHHHHHHHHHHHTT---HHHHHHHHHHHHHHHHHHHHHHHHHHHHHHHHHHH-